Protein AF-A0A2S4MII3-F1 (afdb_monomer_lite)

Structure (mmCIF, N/CA/C/O backbone):
data_AF-A0A2S4MII3-F1
#
_entry.id   AF-A0A2S4MII3-F1
#
loop_
_atom_site.group_PDB
_atom_site.id
_atom_site.type_symbol
_atom_site.label_atom_id
_atom_site.label_alt_id
_atom_site.label_comp_id
_atom_site.label_asym_id
_atom_site.label_entity_id
_atom_site.label_seq_id
_atom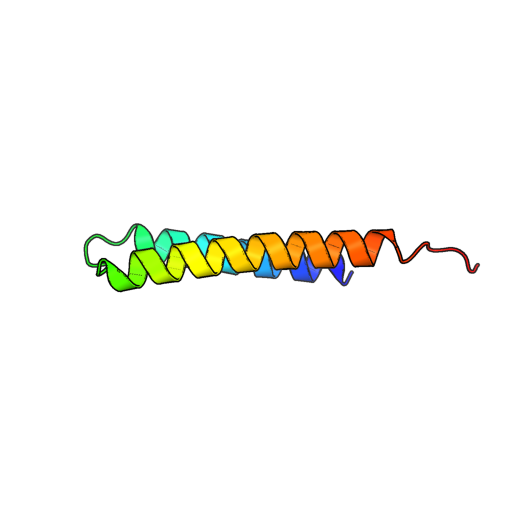_site.pdbx_PDB_ins_code
_atom_site.Cartn_x
_atom_site.Cartn_y
_atom_site.Cartn_z
_atom_site.occupancy
_atom_site.B_iso_or_equiv
_atom_site.auth_seq_id
_atom_site.auth_comp_id
_atom_site.auth_asym_id
_atom_site.auth_atom_id
_atom_site.pdbx_PDB_model_num
ATOM 1 N N . MET A 1 1 ? 3.618 -8.368 -17.918 1.00 56.09 1 MET A N 1
ATOM 2 C CA . MET A 1 1 ? 3.199 -9.516 -17.076 1.00 56.09 1 MET A CA 1
ATOM 3 C C . MET A 1 1 ? 3.662 -9.359 -15.628 1.00 56.09 1 MET A C 1
ATOM 5 O O . MET A 1 1 ? 2.812 -9.295 -14.759 1.00 56.09 1 MET A O 1
ATOM 9 N N . ILE A 1 2 ? 4.965 -9.238 -15.345 1.00 61.78 2 ILE A N 1
ATOM 10 C CA . ILE A 1 2 ? 5.479 -9.059 -13.967 1.00 61.78 2 ILE A CA 1
ATOM 11 C C . ILE A 1 2 ? 5.105 -7.695 -13.330 1.00 61.78 2 ILE A C 1
ATOM 13 O O . ILE A 1 2 ? 4.700 -7.697 -12.167 1.00 61.78 2 ILE A O 1
ATOM 17 N N . PRO A 1 3 ? 5.151 -6.550 -14.049 1.00 65.12 3 PRO A N 1
ATOM 18 C CA . PRO A 1 3 ? 4.761 -5.257 -13.473 1.00 65.12 3 PRO A CA 1
ATOM 19 C C . PRO A 1 3 ? 3.272 -5.187 -13.101 1.00 65.12 3 PRO A C 1
ATOM 21 O O . PRO A 1 3 ? 2.945 -4.755 -12.001 1.00 65.12 3 PRO A O 1
ATOM 24 N N . ASP A 1 4 ? 2.378 -5.688 -13.965 1.00 74.00 4 ASP A N 1
ATOM 25 C CA . ASP A 1 4 ? 0.929 -5.757 -13.708 1.00 74.00 4 ASP A CA 1
ATOM 26 C C . ASP A 1 4 ? 0.583 -6.544 -12.444 1.00 74.00 4 ASP A C 1
ATOM 28 O O . ASP A 1 4 ? -0.218 -6.096 -11.626 1.00 74.00 4 ASP A O 1
ATOM 32 N N . ILE A 1 5 ? 1.216 -7.706 -12.255 1.00 79.38 5 ILE A N 1
ATOM 33 C CA . ILE A 1 5 ? 1.001 -8.547 -11.072 1.00 79.38 5 ILE A CA 1
ATOM 34 C C . ILE A 1 5 ? 1.449 -7.806 -9.804 1.00 79.38 5 ILE A C 1
ATOM 36 O O . ILE A 1 5 ? 0.741 -7.828 -8.797 1.00 79.38 5 ILE A O 1
ATOM 40 N N . GLY A 1 6 ? 2.585 -7.101 -9.858 1.00 72.00 6 GLY A N 1
ATOM 41 C CA . GLY A 1 6 ? 3.076 -6.285 -8.745 1.00 72.00 6 GLY A CA 1
ATOM 42 C C . GLY A 1 6 ? 2.133 -5.133 -8.386 1.00 72.00 6 GLY A C 1
ATOM 43 O O . GLY A 1 6 ? 1.844 -4.920 -7.207 1.00 72.00 6 GLY A O 1
ATOM 44 N N . VAL A 1 7 ? 1.589 -4.440 -9.389 1.00 76.94 7 VAL A N 1
ATOM 45 C CA . VAL A 1 7 ? 0.600 -3.368 -9.190 1.00 76.94 7 VAL A CA 1
ATOM 46 C C . VAL A 1 7 ? -0.700 -3.924 -8.604 1.00 76.94 7 VAL A C 1
ATOM 48 O O . VAL A 1 7 ? -1.222 -3.354 -7.648 1.00 76.94 7 VAL A O 1
ATOM 51 N N . MET A 1 8 ? -1.192 -5.059 -9.108 1.00 81.75 8 MET A N 1
ATOM 52 C CA . MET A 1 8 ? -2.422 -5.697 -8.625 1.00 81.75 8 MET A CA 1
ATOM 53 C C . MET A 1 8 ? -2.319 -6.110 -7.148 1.00 81.75 8 MET A C 1
ATOM 55 O O . MET A 1 8 ? -3.224 -5.836 -6.357 1.00 81.75 8 MET A O 1
ATOM 59 N N . ILE A 1 9 ? -1.196 -6.720 -6.754 1.00 81.19 9 ILE A N 1
ATOM 60 C CA . ILE A 1 9 ? -0.937 -7.116 -5.361 1.00 81.19 9 ILE A CA 1
ATOM 61 C C . ILE A 1 9 ? -0.758 -5.879 -4.469 1.00 81.19 9 ILE A C 1
ATOM 63 O O . ILE A 1 9 ? -1.320 -5.833 -3.373 1.00 81.19 9 ILE A O 1
ATOM 67 N N . GLY A 1 10 ? -0.029 -4.859 -4.935 1.00 77.19 10 GLY A N 1
ATOM 68 C CA . GLY A 1 10 ? 0.162 -3.608 -4.197 1.00 77.19 10 GLY A CA 1
ATOM 69 C C . GLY A 1 10 ? -1.160 -2.891 -3.911 1.00 77.19 10 GLY A C 1
ATOM 70 O O . GLY A 1 10 ? -1.429 -2.519 -2.768 1.00 77.19 10 GLY A O 1
ATOM 71 N N . LEU A 1 11 ? -2.032 -2.784 -4.918 1.00 79.25 11 LEU A N 1
ATOM 72 C CA . LEU A 1 11 ? -3.380 -2.228 -4.765 1.00 79.25 11 LEU A CA 1
ATOM 73 C C . LEU A 1 11 ? -4.214 -3.025 -3.759 1.00 79.25 11 LEU A C 1
ATOM 75 O O . LEU A 1 11 ? -4.823 -2.431 -2.871 1.00 79.25 11 LEU A O 1
ATOM 79 N N . TYR A 1 12 ? -4.186 -4.358 -3.832 1.00 82.12 12 TYR A N 1
ATOM 80 C CA . TYR A 1 12 ? -4.898 -5.211 -2.879 1.00 82.12 12 TYR A CA 1
ATOM 81 C C . TYR A 1 12 ? -4.437 -4.986 -1.431 1.00 82.12 12 TYR A C 1
ATOM 83 O O . TYR A 1 12 ? -5.269 -4.859 -0.527 1.00 82.12 12 TYR A O 1
ATOM 91 N N . ILE A 1 13 ? -3.122 -4.895 -1.200 1.00 82.00 13 ILE A N 1
ATOM 92 C CA . ILE A 1 13 ? -2.552 -4.641 0.131 1.00 82.00 13 ILE A CA 1
ATOM 93 C C . ILE A 1 13 ? -3.010 -3.275 0.653 1.00 82.00 13 ILE A C 1
ATOM 95 O O . ILE A 1 13 ? -3.477 -3.187 1.791 1.00 82.00 13 ILE A O 1
ATOM 99 N N . ILE A 1 14 ? -2.947 -2.231 -0.177 1.00 77.75 14 ILE A N 1
ATOM 100 C CA . ILE A 1 14 ? -3.378 -0.879 0.198 1.00 77.75 14 ILE A CA 1
ATOM 101 C C . ILE A 1 14 ? -4.868 -0.872 0.555 1.00 77.75 14 ILE A C 1
ATOM 103 O O . ILE A 1 14 ? -5.229 -0.450 1.655 1.00 77.75 14 ILE A O 1
ATOM 107 N N . THR A 1 15 ? -5.741 -1.391 -0.313 1.00 78.44 15 THR A N 1
ATOM 108 C CA . THR A 1 15 ? -7.194 -1.401 -0.077 1.00 78.44 15 THR A CA 1
ATOM 109 C C . THR A 1 15 ? -7.564 -2.201 1.174 1.00 78.44 15 THR A C 1
ATOM 111 O O . THR A 1 15 ? -8.407 -1.767 1.963 1.00 78.44 15 THR A O 1
ATOM 114 N N . ARG A 1 16 ? -6.900 -3.337 1.418 1.00 78.94 16 ARG A N 1
ATOM 115 C CA . ARG A 1 16 ? -7.130 -4.164 2.612 1.00 78.94 16 ARG A CA 1
ATOM 116 C C . ARG A 1 16 ? -6.690 -3.464 3.901 1.00 78.94 16 ARG A C 1
ATOM 118 O O . ARG A 1 16 ? -7.382 -3.569 4.914 1.00 78.94 16 ARG A O 1
ATOM 125 N N . MET A 1 17 ? -5.573 -2.739 3.868 1.00 74.62 17 MET A N 1
ATOM 126 C CA . MET A 1 17 ? -5.078 -1.971 5.015 1.00 74.62 17 MET A CA 1
ATOM 127 C C . MET A 1 17 ? -5.947 -0.742 5.301 1.00 74.62 17 MET A C 1
ATOM 129 O O . MET A 1 17 ? -6.249 -0.468 6.461 1.00 74.62 17 MET A O 1
ATOM 133 N N . VAL A 1 18 ? -6.436 -0.057 4.264 1.00 74.50 18 VAL A N 1
ATOM 134 C CA . VAL A 1 18 ? -7.411 1.038 4.408 1.00 74.50 18 VAL A CA 1
ATOM 135 C C . VAL A 1 18 ? -8.710 0.526 5.037 1.00 74.50 18 VAL A C 1
ATOM 137 O O . VAL A 1 18 ? -9.206 1.128 5.986 1.00 74.50 18 VAL A O 1
ATOM 140 N N . ALA A 1 19 ? -9.213 -0.632 4.599 1.00 76.50 19 ALA A N 1
ATOM 141 C CA . ALA A 1 19 ? -10.399 -1.251 5.193 1.00 76.50 19 ALA A CA 1
ATOM 142 C C . ALA A 1 19 ? -10.203 -1.642 6.674 1.00 76.50 19 ALA A C 1
ATOM 144 O O . ALA A 1 19 ? -11.146 -1.563 7.462 1.00 76.50 19 ALA A O 1
ATOM 145 N N . LEU A 1 20 ? -8.987 -2.038 7.073 1.00 71.31 20 LEU A N 1
ATOM 146 C CA . LEU A 1 20 ? -8.633 -2.299 8.474 1.00 71.31 20 LEU A CA 1
ATOM 147 C C . LEU A 1 20 ? -8.584 -1.015 9.313 1.00 71.31 20 LEU A C 1
ATOM 149 O O . LEU A 1 20 ? -9.052 -1.023 10.449 1.00 71.31 20 LEU A O 1
ATOM 153 N N . ILE A 1 21 ? -8.075 0.085 8.752 1.00 66.62 21 ILE A N 1
ATOM 154 C CA . ILE A 1 21 ? -8.047 1.404 9.406 1.00 66.62 21 ILE A CA 1
ATOM 155 C C . ILE A 1 21 ? -9.458 1.987 9.570 1.00 66.62 21 ILE A C 1
ATOM 157 O O . ILE A 1 21 ? -9.747 2.618 10.585 1.00 66.62 21 ILE A O 1
ATOM 161 N N . SER A 1 22 ? -10.345 1.785 8.593 1.00 69.44 22 SER A N 1
ATOM 162 C CA . SER A 1 22 ? -11.725 2.285 8.643 1.00 69.44 22 SER A CA 1
ATOM 163 C C . SER A 1 22 ? -12.598 1.585 9.689 1.00 69.44 22 SER A C 1
ATOM 165 O O . SER A 1 22 ? -13.709 2.046 9.950 1.00 69.44 22 SER A O 1
ATOM 167 N N . LYS A 1 23 ? -12.125 0.498 10.314 1.00 73.38 23 LYS A N 1
ATOM 168 C CA . LYS A 1 23 ? -12.846 -0.128 11.425 1.00 73.38 23 LYS A CA 1
ATOM 169 C C . LYS A 1 23 ? -12.695 0.710 12.705 1.00 73.38 23 LYS A C 1
ATOM 171 O O . LYS A 1 23 ? -11.564 1.012 13.098 1.00 73.38 23 LYS A O 1
ATOM 176 N N . PRO A 1 24 ? -13.806 1.030 13.396 1.00 61.38 24 PRO A N 1
ATOM 177 C CA . PRO A 1 24 ? -13.803 1.899 14.577 1.00 61.38 24 PRO A CA 1
ATOM 178 C C . PRO A 1 24 ? -13.064 1.305 15.790 1.00 61.38 24 PRO A C 1
ATOM 180 O O . PRO A 1 24 ? -12.681 2.048 16.684 1.00 61.38 24 PRO A O 1
ATOM 183 N N . GLU A 1 25 ? -12.795 -0.005 15.800 1.00 67.69 25 GLU A N 1
ATOM 184 C CA . GLU A 1 25 ? -11.970 -0.685 16.816 1.00 67.69 25 GLU A CA 1
ATOM 185 C C . GLU A 1 25 ? -10.458 -0.707 16.505 1.00 67.69 25 GLU A C 1
ATOM 187 O O . GLU A 1 25 ? -9.673 -1.330 17.227 1.00 67.69 25 GLU A O 1
ATOM 192 N N . SER A 1 26 ? -10.000 -0.065 15.425 1.00 62.22 26 SER A N 1
ATOM 193 C CA . SER A 1 26 ? -8.578 -0.106 15.075 1.00 62.22 26 SER A CA 1
ATOM 194 C C . SER A 1 26 ? -7.729 0.680 16.089 1.00 62.22 26 SER A C 1
ATOM 196 O O . SER A 1 26 ? -7.794 1.904 16.203 1.00 62.22 26 SER A O 1
ATOM 198 N N . LYS A 1 27 ? -6.901 -0.042 16.857 1.00 74.12 27 LYS A N 1
ATOM 199 C CA . LYS A 1 27 ? -5.950 0.550 17.814 1.00 74.12 27 LYS A CA 1
ATOM 200 C C . LYS A 1 27 ? -4.985 1.493 17.086 1.00 74.12 27 LYS A C 1
ATOM 202 O O . LYS A 1 27 ? -4.509 1.163 16.000 1.00 74.12 27 LYS A O 1
ATOM 207 N N . THR A 1 28 ? -4.602 2.606 17.719 1.00 74.56 28 THR A N 1
ATOM 208 C CA . THR A 1 28 ? -3.664 3.614 17.174 1.00 74.56 28 THR A CA 1
ATOM 209 C C . THR A 1 28 ? -2.396 2.992 16.578 1.00 74.56 28 THR A C 1
ATOM 211 O O . THR A 1 28 ? -1.955 3.384 15.502 1.00 74.56 28 THR A O 1
ATOM 214 N N . PHE A 1 29 ? -1.860 1.949 17.218 1.00 72.88 29 PHE A N 1
ATOM 215 C CA . PHE A 1 29 ? -0.710 1.188 16.724 1.00 72.88 29 PHE A CA 1
ATOM 216 C C . PHE A 1 29 ? -0.961 0.494 15.373 1.00 72.88 29 PHE A C 1
ATOM 218 O O . PHE A 1 29 ? -0.118 0.542 14.481 1.00 72.88 29 PHE A O 1
ATOM 225 N N . SER A 1 30 ? -2.141 -0.106 15.188 1.00 73.62 30 SER A N 1
ATOM 226 C CA . SER A 1 30 ? -2.531 -0.748 13.926 1.00 73.62 30 SER A CA 1
ATOM 227 C C . SER A 1 30 ? -2.662 0.276 12.800 1.00 73.62 30 SER A C 1
ATOM 229 O O . SER A 1 30 ? -2.235 0.011 11.678 1.00 73.62 30 SER A O 1
ATOM 231 N N . ARG A 1 31 ? -3.170 1.471 13.112 1.00 74.31 31 ARG A N 1
ATOM 232 C CA . ARG A 1 31 ? -3.291 2.570 12.150 1.00 74.31 31 ARG A CA 1
ATOM 233 C C . ARG A 1 31 ? -1.925 3.085 11.691 1.00 74.31 31 ARG A C 1
ATOM 235 O O . ARG A 1 31 ? -1.735 3.305 10.499 1.00 74.31 31 ARG A O 1
ATOM 242 N N . ILE A 1 32 ? -0.969 3.210 12.613 1.00 81.31 32 ILE A N 1
ATOM 243 C CA . ILE A 1 32 ? 0.419 3.595 12.308 1.00 81.31 32 ILE A CA 1
ATOM 244 C C . ILE A 1 32 ? 1.099 2.528 11.438 1.00 81.31 32 ILE A C 1
ATOM 246 O O . ILE A 1 32 ? 1.666 2.854 10.398 1.00 81.31 32 ILE A O 1
ATOM 250 N N . MET A 1 33 ? 0.988 1.249 11.807 1.00 75.44 33 MET A N 1
ATOM 251 C CA . MET A 1 33 ? 1.568 0.144 11.030 1.00 75.44 33 MET A CA 1
ATOM 252 C C . MET A 1 33 ? 0.976 0.031 9.621 1.00 75.44 33 MET A C 1
ATOM 254 O O . MET A 1 33 ? 1.700 -0.240 8.661 1.00 75.44 33 MET A O 1
ATOM 258 N N . ALA A 1 34 ? -0.322 0.291 9.469 1.00 77.56 34 ALA A N 1
ATOM 259 C CA . ALA A 1 34 ? -0.970 0.318 8.166 1.00 77.56 34 ALA A CA 1
ATOM 260 C C . ALA A 1 34 ? -0.452 1.475 7.291 1.00 77.56 34 ALA A C 1
ATOM 262 O O . ALA A 1 34 ? -0.147 1.252 6.122 1.00 77.56 34 ALA A O 1
ATOM 263 N N . TRP A 1 35 ? -0.250 2.673 7.851 1.00 80.44 35 TRP A N 1
ATOM 264 C CA . TRP A 1 35 ? 0.381 3.789 7.130 1.00 80.44 35 TRP A CA 1
ATOM 265 C C . TRP A 1 35 ? 1.816 3.480 6.686 1.00 80.44 35 TRP A C 1
ATOM 267 O O . TRP A 1 35 ? 2.171 3.764 5.542 1.00 80.44 35 TRP A O 1
ATOM 277 N N . ILE A 1 36 ? 2.619 2.844 7.546 1.00 85.75 36 ILE A N 1
ATOM 278 C CA . ILE A 1 36 ? 3.979 2.402 7.194 1.00 85.75 36 ILE A CA 1
ATOM 279 C C . ILE A 1 36 ? 3.926 1.396 6.037 1.00 85.75 36 ILE A C 1
ATOM 281 O O . ILE A 1 36 ? 4.663 1.529 5.062 1.00 85.75 36 ILE A O 1
ATOM 285 N N . THR A 1 37 ? 3.009 0.429 6.106 1.00 83.31 37 THR A N 1
ATOM 286 C CA . THR A 1 37 ? 2.831 -0.599 5.068 1.00 83.31 37 THR A CA 1
ATOM 287 C C . THR A 1 37 ? 2.436 0.015 3.725 1.00 83.31 37 THR A C 1
ATOM 289 O O . THR A 1 37 ? 2.970 -0.377 2.686 1.00 83.31 37 THR A O 1
ATOM 292 N N . ILE A 1 38 ? 1.544 1.010 3.730 1.00 81.44 38 ILE A N 1
ATOM 293 C CA . ILE A 1 38 ? 1.164 1.760 2.525 1.00 81.44 38 ILE A CA 1
ATOM 294 C C . ILE A 1 38 ? 2.389 2.475 1.938 1.00 81.44 38 ILE A C 1
ATOM 296 O O . ILE A 1 38 ? 2.648 2.345 0.742 1.00 81.44 38 ILE A O 1
ATOM 300 N N . GLY A 1 39 ? 3.179 3.163 2.768 1.00 87.62 39 GLY A N 1
ATOM 301 C CA . GLY A 1 39 ? 4.395 3.853 2.326 1.00 87.62 39 GLY A CA 1
ATOM 302 C C . GLY A 1 39 ? 5.415 2.911 1.681 1.00 87.62 39 GLY A C 1
ATOM 303 O O . GLY A 1 39 ? 5.887 3.177 0.576 1.00 87.62 39 GLY A O 1
ATOM 304 N N . VAL A 1 40 ? 5.697 1.771 2.319 1.00 88.50 40 VAL A N 1
ATOM 305 C CA . VAL A 1 40 ? 6.601 0.745 1.770 1.00 88.50 40 VAL A CA 1
ATOM 306 C C . VAL A 1 40 ? 6.070 0.204 0.444 1.00 88.50 40 VAL A C 1
ATOM 308 O O . VAL A 1 40 ? 6.828 0.097 -0.514 1.00 88.50 40 VAL A O 1
ATOM 311 N N . THR A 1 41 ? 4.766 -0.070 0.358 1.00 84.62 41 THR A N 1
ATOM 312 C CA . THR A 1 41 ? 4.140 -0.582 -0.870 1.00 84.62 41 THR A CA 1
ATOM 313 C C . THR A 1 41 ? 4.316 0.395 -2.032 1.00 84.62 41 THR A C 1
ATOM 315 O O . THR A 1 41 ? 4.677 -0.024 -3.129 1.00 84.62 41 THR A O 1
ATOM 318 N N . ILE A 1 42 ? 4.131 1.698 -1.798 1.00 85.62 42 ILE A N 1
ATOM 319 C CA . ILE A 1 42 ? 4.333 2.733 -2.823 1.00 85.62 42 ILE A CA 1
ATOM 320 C C . ILE A 1 42 ? 5.791 2.743 -3.298 1.00 85.62 42 ILE A C 1
ATOM 322 O O . ILE A 1 42 ? 6.036 2.709 -4.503 1.00 85.62 42 ILE A O 1
ATOM 326 N N . ILE A 1 43 ? 6.755 2.730 -2.372 1.00 88.25 43 ILE A N 1
ATOM 327 C CA . ILE A 1 43 ? 8.187 2.708 -2.710 1.00 88.25 43 ILE A CA 1
ATOM 328 C C . ILE A 1 43 ? 8.528 1.454 -3.524 1.00 88.25 43 ILE A C 1
ATOM 330 O O . ILE A 1 43 ? 9.211 1.553 -4.541 1.00 88.25 43 ILE A O 1
ATOM 334 N N . SER A 1 44 ? 8.019 0.285 -3.128 1.00 83.06 44 SER A N 1
ATOM 335 C CA . SER A 1 44 ? 8.244 -0.970 -3.850 1.00 83.06 44 SER A CA 1
ATOM 336 C C . SER A 1 44 ? 7.643 -0.961 -5.255 1.00 83.06 44 SER A C 1
ATOM 338 O O . SER A 1 44 ? 8.275 -1.462 -6.181 1.00 83.06 44 SER A O 1
ATOM 340 N N . VAL A 1 45 ? 6.455 -0.378 -5.443 1.00 83.12 45 VAL A N 1
ATOM 341 C CA . VAL A 1 45 ? 5.842 -0.247 -6.775 1.00 83.12 45 VAL A CA 1
ATOM 342 C C . VAL A 1 45 ? 6.650 0.710 -7.653 1.00 83.12 45 VAL A C 1
ATOM 344 O O . VAL A 1 45 ? 6.882 0.397 -8.818 1.00 83.12 45 VAL A O 1
ATOM 347 N N . ILE A 1 46 ? 7.137 1.829 -7.107 1.00 83.25 46 ILE A N 1
ATOM 348 C CA . ILE A 1 46 ? 7.987 2.780 -7.842 1.00 83.25 46 ILE A CA 1
ATOM 349 C C . ILE A 1 46 ? 9.325 2.136 -8.233 1.00 83.25 46 ILE A C 1
ATOM 351 O O . ILE A 1 46 ? 9.755 2.276 -9.379 1.00 83.25 46 ILE A O 1
ATOM 355 N N . ASP A 1 47 ? 9.970 1.408 -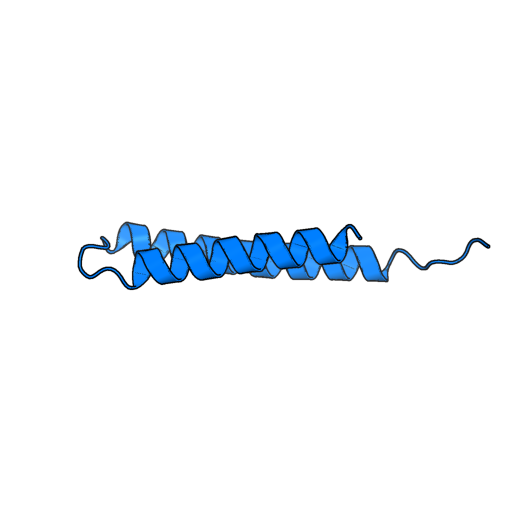7.318 1.00 81.88 47 ASP A N 1
ATOM 356 C CA . ASP A 1 47 ? 11.219 0.683 -7.590 1.00 81.88 47 ASP A CA 1
ATOM 357 C C . ASP A 1 47 ? 11.010 -0.409 -8.649 1.00 81.88 47 ASP A C 1
ATOM 359 O O . ASP A 1 47 ? 11.792 -0.525 -9.593 1.00 81.88 47 ASP A O 1
ATOM 363 N N . LEU A 1 48 ? 9.906 -1.157 -8.559 1.00 78.50 48 LEU A N 1
ATOM 364 C CA . LEU A 1 48 ? 9.539 -2.161 -9.556 1.00 78.50 48 LEU A CA 1
ATOM 365 C C . LEU A 1 48 ? 9.317 -1.529 -10.935 1.00 78.50 48 LEU A C 1
ATOM 367 O O . LEU A 1 48 ? 9.785 -2.070 -11.934 1.00 78.50 48 LEU A O 1
ATOM 371 N N . PHE A 1 49 ? 8.638 -0.382 -10.999 1.00 77.50 49 PHE A N 1
ATOM 372 C CA . PHE A 1 49 ? 8.381 0.325 -12.254 1.00 77.50 49 PHE A CA 1
ATOM 373 C C . PHE A 1 49 ? 9.665 0.922 -12.848 1.00 77.50 49 PHE A C 1
ATOM 375 O O . PHE A 1 49 ? 9.875 0.851 -14.055 1.00 77.50 49 PHE A O 1
ATOM 382 N N 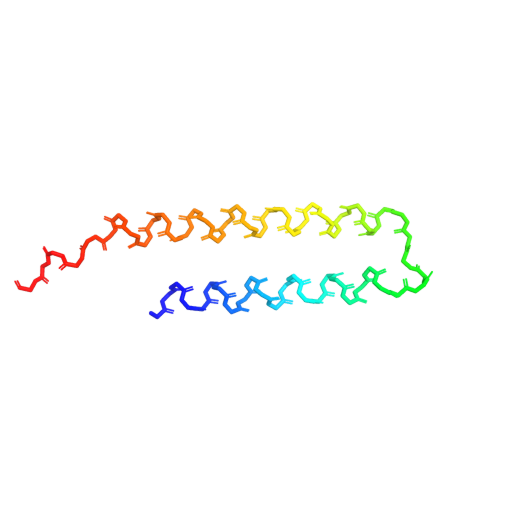. SER A 1 50 ? 10.562 1.432 -11.999 1.00 78.94 50 SER A N 1
ATOM 383 C CA . SER A 1 50 ? 11.879 1.957 -12.391 1.00 78.94 50 SER A CA 1
ATOM 384 C C . SER A 1 50 ? 12.819 0.856 -12.894 1.00 78.94 50 SER A C 1
ATOM 386 O O . SER A 1 50 ? 13.586 1.055 -13.834 1.00 78.94 50 SER A O 1
ATOM 388 N N . LYS A 1 51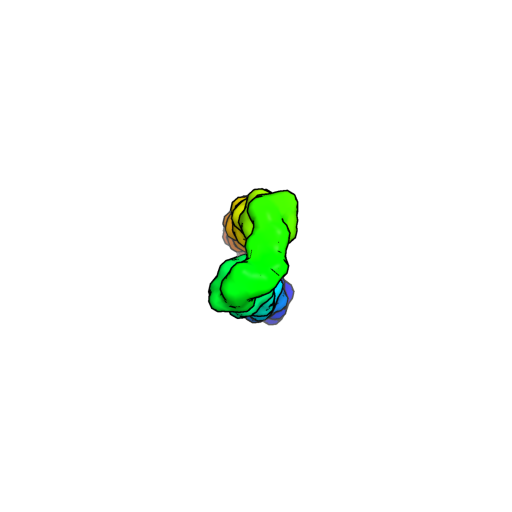 ? 12.746 -0.340 -12.301 1.00 69.25 51 LYS A N 1
ATOM 389 C CA . LYS A 1 51 ? 13.455 -1.531 -12.793 1.00 69.25 51 LYS A CA 1
ATOM 390 C C . LYS A 1 51 ? 12.824 -2.095 -14.062 1.00 69.25 51 LYS A C 1
ATOM 392 O O . LYS A 1 51 ? 13.537 -2.588 -14.924 1.00 69.25 51 LYS A O 1
ATOM 397 N N . ALA A 1 52 ? 11.505 -2.010 -14.208 1.00 63.75 52 ALA A N 1
ATOM 398 C CA . ALA A 1 52 ? 10.829 -2.415 -15.434 1.00 63.75 52 ALA A CA 1
ATOM 399 C C . ALA A 1 52 ? 11.150 -1.474 -16.609 1.00 63.75 52 ALA A C 1
ATOM 401 O O . ALA A 1 52 ? 11.282 -1.951 -17.730 1.00 63.75 52 ALA A O 1
ATOM 402 N N . SER A 1 53 ? 11.320 -0.169 -16.367 1.00 60.84 53 SER A N 1
ATOM 403 C CA . SER A 1 53 ? 11.685 0.805 -17.405 1.00 60.84 53 SER A CA 1
ATOM 404 C C . SER A 1 53 ? 13.167 0.769 -17.795 1.00 60.84 53 SER A C 1
ATOM 406 O O . SER A 1 53 ? 13.501 1.127 -18.923 1.00 60.84 53 SER A O 1
ATOM 408 N N . SER A 1 54 ? 14.060 0.305 -16.911 1.00 59.28 54 SER A N 1
ATOM 409 C CA . SER A 1 54 ? 15.471 0.065 -17.248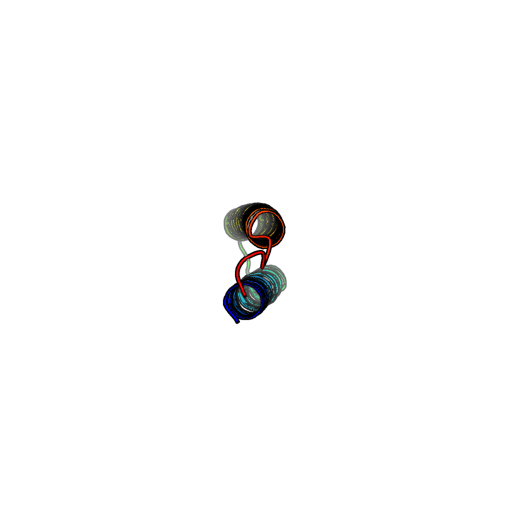 1.00 59.28 54 SER A CA 1
ATOM 410 C C . SER A 1 54 ? 15.699 -1.242 -18.018 1.00 59.28 54 SER A C 1
ATOM 412 O O . SER A 1 54 ? 16.714 -1.385 -18.703 1.00 59.28 54 SER A O 1
ATOM 414 N N . ILE A 1 55 ? 14.733 -2.167 -17.991 1.00 57.75 55 ILE A N 1
ATOM 415 C CA . ILE A 1 55 ? 14.674 -3.316 -18.900 1.00 57.75 55 ILE A CA 1
ATOM 416 C C . ILE A 1 55 ? 14.095 -2.823 -20.237 1.00 5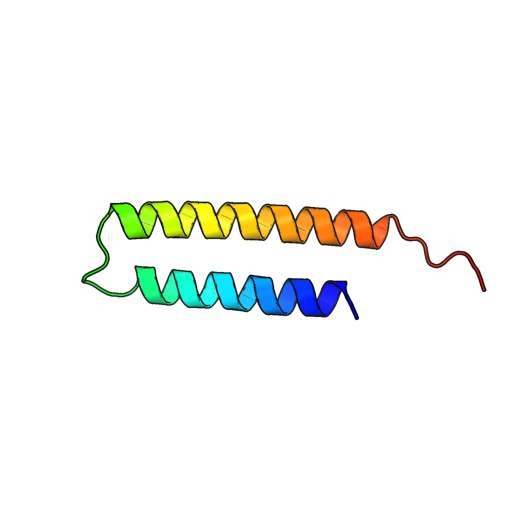7.75 55 ILE A C 1
ATOM 418 O O . ILE A 1 55 ? 12.924 -3.014 -20.556 1.00 57.75 55 ILE A O 1
ATOM 422 N N . SER A 1 56 ? 14.929 -2.147 -21.030 1.00 49.38 56 SER A N 1
ATOM 423 C CA . SER A 1 56 ? 14.628 -1.879 -22.439 1.00 49.38 56 SER A CA 1
ATOM 424 C C . SER A 1 56 ? 14.431 -3.216 -23.175 1.00 49.38 56 SER A C 1
ATOM 426 O O . SER A 1 56 ? 15.317 -4.076 -23.090 1.00 49.38 56 SER A O 1
ATOM 428 N N . PRO A 1 57 ? 13.322 -3.434 -23.910 1.00 52.94 57 PRO A N 1
ATOM 429 C CA . PRO A 1 57 ? 13.151 -4.592 -24.781 1.00 52.94 57 PRO A CA 1
ATOM 430 C C . PRO A 1 57 ? 13.999 -4.389 -26.046 1.00 52.94 57 PRO A C 1
ATOM 432 O O . PRO A 1 57 ? 13.493 -4.156 -27.136 1.00 52.94 57 PRO A O 1
ATOM 435 N N . GLY A 1 58 ? 15.319 -4.415 -25.882 1.00 56.59 58 GLY A N 1
ATOM 436 C CA . GLY A 1 58 ? 16.305 -4.217 -26.940 1.00 56.59 58 GLY A CA 1
ATOM 437 C C . GLY A 1 58 ? 17.034 -5.505 -27.302 1.00 56.59 58 GLY A C 1
ATOM 438 O O . GLY A 1 58 ? 18.259 -5.506 -27.315 1.00 56.59 58 GLY A O 1
ATOM 439 N N . ARG A 1 59 ? 16.305 -6.604 -27.534 1.00 51.09 59 ARG A N 1
ATOM 440 C CA . ARG A 1 59 ? 16.795 -7.808 -28.234 1.00 51.09 59 ARG A CA 1
ATOM 441 C C . ARG A 1 59 ? 15.616 -8.536 -28.887 1.00 51.09 59 ARG A C 1
ATOM 443 O O . ARG A 1 59 ? 15.047 -9.452 -28.297 1.00 51.09 59 ARG A O 1
ATOM 450 N N . LEU A 1 60 ? 15.264 -8.090 -30.088 1.00 49.03 60 LEU A N 1
ATOM 451 C CA . LEU A 1 60 ? 14.684 -8.919 -31.145 1.00 49.03 60 LEU A CA 1
ATOM 452 C C . LEU A 1 60 ? 15.691 -8.950 -32.292 1.00 49.03 60 LEU A C 1
ATOM 454 O O . LEU A 1 60 ? 16.312 -7.887 -32.524 1.00 49.03 60 LEU A O 1
#

Secondary structure (DSSP, 8-state):
-HHHHHHHHHHHHHHHHHHHHTSTT--HHHHHHHHHHHHHHHHHHHHHHHHHHHS-----

Radius of gyration: 15.28 Å; chains: 1; bounding box: 31×13×49 Å

Foldseek 3Di:
DVLVVLVVVLVVLLVVLVVLCPDPPNDPVSVVVSVVSNVVSVVVSVVVVVVVVVPDPPDD

pLDDT: mean 73.45, std 10.19, range [49.03, 88.5]

Sequence (60 aa):
MIPDIGVMIGLYIITRMVALISKPESKTFSRIMAWITIGVTIISVIDLFSKASSISPGRL

Organism: NCBI:txid1189126